Protein AF-A0A7Y4VF85-F1 (afdb_monomer_lite)

Sequence (51 aa):
FNHGFTTKKDGHGFGLHNAANAAREMGGNLNVQSYGPGQGATFTLELPVQP

Secondary structure (DSSP, 8-state):
--TT--SSTT----HHHHHHHHHHHTT-EEEEE--STTS--EEEEE--S--

Structure (mmCIF, N/CA/C/O backbone):
data_AF-A0A7Y4VF85-F1
#
_entry.id   AF-A0A7Y4VF85-F1
#
loop_
_atom_site.group_PDB
_atom_site.id
_atom_site.type_symbol
_atom_site.label_atom_id
_atom_site.label_alt_id
_atom_site.label_comp_id
_atom_site.label_asym_id
_atom_site.label_entity_id
_atom_site.label_seq_id
_atom_site.pdbx_PDB_ins_code
_atom_site.Cartn_x
_atom_site.Cartn_y
_atom_site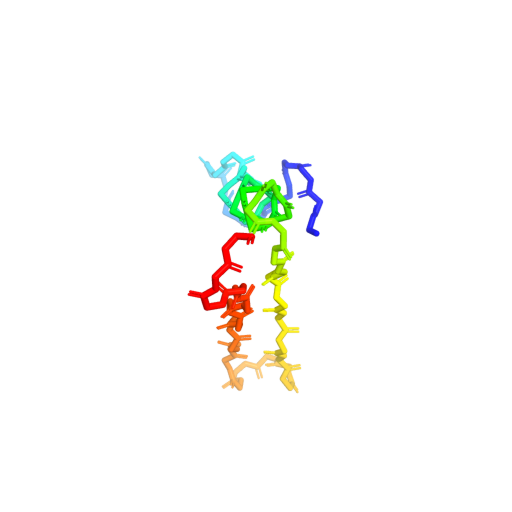.Cartn_z
_atom_site.occupancy
_atom_site.B_iso_or_equiv
_atom_site.auth_seq_id
_atom_site.auth_comp_id
_atom_site.auth_asym_id
_atom_site.auth_atom_id
_atom_site.pdbx_PDB_model_num
ATOM 1 N N . PHE A 1 1 ? 7.401 -1.157 4.275 1.00 89.38 1 PHE A N 1
ATOM 2 C CA . PHE A 1 1 ? 7.758 -0.829 2.877 1.00 89.38 1 PHE A CA 1
ATOM 3 C C . PHE A 1 1 ? 8.983 0.070 2.854 1.00 89.38 1 PHE A C 1
ATOM 5 O O . PHE A 1 1 ? 9.069 0.967 3.690 1.00 89.38 1 PHE A O 1
ATOM 12 N N . ASN A 1 2 ? 9.910 -0.157 1.921 1.00 92.94 2 ASN A N 1
ATOM 13 C CA . ASN A 1 2 ? 11.176 0.579 1.867 1.00 92.94 2 ASN A CA 1
ATOM 14 C C . ASN A 1 2 ? 10.996 1.914 1.137 1.00 92.94 2 ASN A C 1
ATOM 16 O O . ASN A 1 2 ? 10.468 1.946 0.026 1.00 92.94 2 ASN A O 1
ATOM 20 N N . HIS A 1 3 ? 11.437 3.003 1.765 1.00 94.00 3 HIS A N 1
ATOM 21 C CA . HIS A 1 3 ? 11.412 4.336 1.169 1.00 94.00 3 HIS A CA 1
ATOM 22 C C . HIS A 1 3 ? 12.269 4.374 -0.105 1.00 94.00 3 HIS A C 1
ATOM 24 O O . HIS A 1 3 ? 13.415 3.928 -0.095 1.00 94.00 3 HIS A O 1
ATOM 30 N N . GLY A 1 4 ? 11.710 4.893 -1.201 1.00 95.25 4 GLY A N 1
ATOM 31 C CA . GLY A 1 4 ? 12.418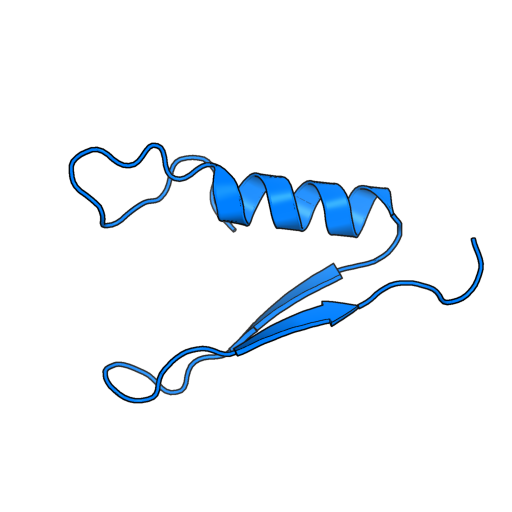 5.056 -2.475 1.00 95.25 4 GLY A CA 1
ATOM 32 C C . GLY A 1 4 ? 12.510 3.797 -3.343 1.00 95.25 4 GLY A C 1
ATOM 33 O O . GLY A 1 4 ? 13.065 3.850 -4.437 1.00 95.25 4 GLY A O 1
ATOM 34 N N . PHE A 1 5 ? 11.965 2.658 -2.904 1.00 96.06 5 PHE A N 1
ATOM 35 C CA . PHE A 1 5 ? 11.981 1.439 -3.711 1.00 96.06 5 PHE A CA 1
ATOM 36 C C . PHE A 1 5 ? 10.925 1.484 -4.824 1.00 96.06 5 PHE A C 1
ATOM 38 O O . PHE A 1 5 ? 9.736 1.696 -4.574 1.00 96.06 5 PHE A O 1
ATOM 45 N N . THR A 1 6 ? 11.346 1.224 -6.062 1.00 95.69 6 THR A N 1
ATOM 46 C CA . THR A 1 6 ? 10.463 1.107 -7.226 1.00 95.69 6 THR A CA 1
ATOM 47 C C . THR A 1 6 ? 11.081 0.198 -8.285 1.00 95.69 6 THR A C 1
ATOM 49 O O . THR A 1 6 ? 12.298 0.131 -8.430 1.00 95.69 6 THR A O 1
ATOM 52 N N . THR A 1 7 ? 10.238 -0.473 -9.0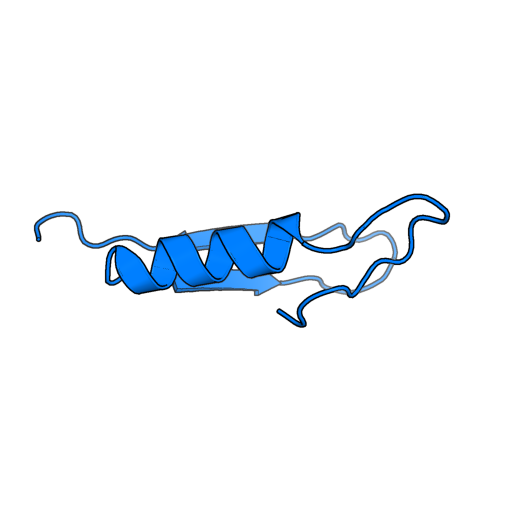66 1.00 94.38 7 THR A N 1
ATOM 53 C CA . THR A 1 7 ? 10.639 -1.136 -10.319 1.00 94.38 7 THR A CA 1
ATOM 54 C C . THR A 1 7 ? 10.336 -0.279 -11.554 1.00 94.38 7 THR A C 1
ATOM 56 O O . THR A 1 7 ? 10.737 -0.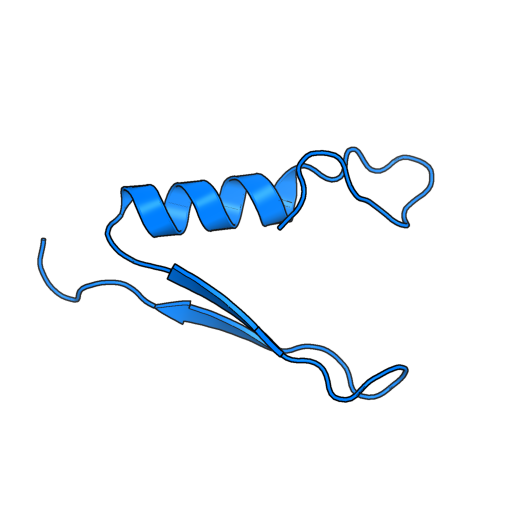623 -12.663 1.00 94.38 7 THR A O 1
ATOM 59 N N . LYS A 1 8 ? 9.624 0.845 -11.388 1.00 95.00 8 LYS A N 1
ATOM 60 C CA . LYS A 1 8 ? 9.326 1.800 -12.465 1.00 95.00 8 LYS A CA 1
ATOM 61 C C . LYS A 1 8 ? 10.529 2.705 -12.711 1.00 95.00 8 LYS A C 1
ATOM 63 O O . LYS A 1 8 ? 10.986 3.348 -11.770 1.00 95.00 8 LYS A O 1
ATOM 68 N N . LYS A 1 9 ? 10.952 2.806 -13.976 1.00 93.62 9 LYS A N 1
ATOM 69 C CA . LYS A 1 9 ? 12.118 3.579 -14.436 1.00 93.62 9 LYS A CA 1
ATOM 70 C C . LYS A 1 9 ? 12.127 5.035 -13.950 1.00 93.62 9 LYS A C 1
ATOM 72 O O . LYS A 1 9 ? 13.136 5.476 -13.424 1.00 93.62 9 LYS A O 1
ATOM 77 N N . ASP A 1 10 ? 10.995 5.725 -14.066 1.00 94.00 10 ASP A N 1
ATOM 78 C CA . ASP A 1 10 ? 10.854 7.140 -13.679 1.00 94.00 10 ASP A CA 1
ATOM 79 C C . ASP A 1 10 ? 10.001 7.311 -12.406 1.00 94.00 10 ASP A C 1
ATOM 81 O O . ASP A 1 10 ? 9.465 8.380 -12.122 1.00 94.00 10 ASP A O 1
ATOM 85 N N . GLY A 1 11 ? 9.808 6.229 -11.644 1.00 91.38 11 GLY A N 1
ATOM 86 C CA . GLY A 1 11 ? 9.072 6.276 -10.385 1.00 91.38 11 GLY A CA 1
ATOM 87 C C . GLY A 1 11 ? 9.962 6.726 -9.230 1.00 91.38 11 GLY A C 1
ATOM 88 O O . GLY A 1 11 ? 11.129 6.367 -9.164 1.00 91.38 11 GLY A O 1
ATOM 89 N N . HIS A 1 12 ? 9.399 7.444 -8.261 1.00 94.44 12 HIS A N 1
ATOM 90 C CA . HIS A 1 12 ? 10.142 7.799 -7.046 1.00 94.44 12 HIS A CA 1
ATOM 91 C C . HIS A 1 12 ? 10.092 6.719 -5.955 1.00 94.44 12 HIS A C 1
ATOM 93 O O . HIS A 1 12 ? 10.949 6.685 -5.086 1.00 94.44 12 HIS A O 1
ATOM 99 N N . GLY A 1 13 ? 9.088 5.834 -5.964 1.00 93.94 13 GLY A N 1
ATOM 100 C CA . GLY A 1 13 ? 8.974 4.772 -4.953 1.00 93.94 13 GLY A CA 1
ATOM 101 C C . GLY A 1 13 ? 8.516 5.240 -3.564 1.00 93.94 13 GLY A C 1
ATOM 102 O O . GLY A 1 13 ? 8.720 4.541 -2.576 1.00 93.94 13 GLY A O 1
ATOM 103 N N . PHE A 1 14 ? 7.893 6.419 -3.459 1.00 95.81 14 PHE A N 1
ATOM 104 C CA . PHE A 1 14 ? 7.470 6.983 -2.167 1.00 95.81 14 PHE A CA 1
ATOM 105 C C . PHE A 1 14 ? 6.055 6.576 -1.744 1.00 95.81 14 PHE A C 1
ATOM 107 O O . PHE A 1 14 ? 5.768 6.508 -0.555 1.00 95.81 14 PHE A O 1
ATOM 114 N N . GLY A 1 15 ? 5.175 6.254 -2.699 1.00 95.88 15 GLY A N 1
ATOM 115 C CA . GLY A 1 15 ? 3.742 6.065 -2.440 1.00 95.88 15 GLY A CA 1
ATOM 116 C C . GLY A 1 15 ? 3.425 5.028 -1.357 1.00 95.88 15 GLY A C 1
ATOM 117 O O . GLY A 1 15 ? 2.768 5.356 -0.375 1.00 95.88 15 GLY A O 1
ATOM 118 N N . LEU A 1 16 ? 3.922 3.792 -1.494 1.00 96.94 16 LEU A N 1
ATOM 119 C CA . LEU A 1 16 ? 3.637 2.718 -0.527 1.00 96.94 16 LEU A CA 1
ATOM 120 C C . LEU A 1 16 ? 4.291 2.947 0.840 1.00 96.94 16 LEU A C 1
ATOM 122 O O . LEU A 1 16 ? 3.731 2.556 1.861 1.00 96.94 16 LEU A O 1
ATOM 126 N N . HIS A 1 17 ? 5.466 3.577 0.872 1.00 96.69 17 HIS A N 1
ATOM 127 C CA . HIS A 1 17 ? 6.110 3.940 2.130 1.00 96.69 17 HIS A CA 1
ATOM 128 C C . HIS A 1 17 ? 5.287 4.998 2.874 1.00 96.69 17 HIS A C 1
ATOM 130 O O . HIS A 1 17 ? 4.928 4.788 4.030 1.00 96.69 17 HIS A O 1
ATOM 136 N N . ASN A 1 18 ? 4.905 6.075 2.181 1.00 97.50 18 ASN A N 1
ATOM 137 C CA . ASN A 1 18 ? 4.095 7.147 2.755 1.00 97.50 18 ASN A CA 1
ATOM 138 C C . ASN A 1 18 ? 2.728 6.633 3.222 1.00 97.50 18 ASN A C 1
ATOM 140 O O . ASN A 1 18 ? 2.295 6.977 4.315 1.00 97.50 18 ASN A O 1
ATOM 144 N N . ALA A 1 19 ? 2.080 5.762 2.443 1.00 97.56 19 ALA A N 1
ATOM 145 C CA . ALA A 1 19 ? 0.797 5.169 2.818 1.00 97.56 19 ALA A CA 1
ATOM 146 C C . ALA A 1 19 ? 0.888 4.336 4.109 1.00 97.56 19 ALA A C 1
ATOM 148 O O . ALA A 1 19 ? -0.003 4.409 4.952 1.00 97.56 19 ALA A O 1
ATOM 149 N N . ALA A 1 20 ? 1.968 3.574 4.299 1.00 97.75 20 ALA A N 1
ATOM 150 C CA . ALA A 1 20 ? 2.150 2.807 5.528 1.00 97.75 20 ALA A CA 1
ATOM 151 C C . ALA A 1 20 ? 2.505 3.674 6.736 1.00 97.75 20 ALA A C 1
ATOM 153 O O . ALA A 1 20 ? 2.064 3.360 7.839 1.00 97.75 20 ALA A O 1
ATOM 154 N N . ASN A 1 21 ? 3.255 4.761 6.543 1.00 98.12 21 ASN A N 1
ATOM 155 C CA . ASN A 1 21 ? 3.486 5.731 7.613 1.00 98.12 21 ASN A CA 1
ATOM 156 C C . ASN A 1 21 ? 2.166 6.385 8.033 1.00 98.12 21 ASN A C 1
ATOM 158 O O . ASN A 1 21 ? 1.842 6.352 9.213 1.00 98.12 21 ASN A O 1
ATOM 162 N N . ALA A 1 22 ? 1.356 6.845 7.073 1.00 97.88 22 ALA A N 1
ATOM 163 C CA . ALA A 1 22 ? 0.043 7.426 7.349 1.00 97.88 22 ALA A CA 1
ATOM 164 C C . ALA A 1 22 ? -0.882 6.444 8.089 1.00 97.88 22 ALA A C 1
ATOM 166 O O . ALA A 1 22 ? -1.526 6.813 9.065 1.00 97.88 22 ALA A O 1
ATOM 167 N N . ALA A 1 23 ? -0.914 5.169 7.679 1.00 97.69 23 ALA A N 1
ATOM 168 C CA . ALA A 1 23 ? -1.672 4.140 8.392 1.00 97.69 23 ALA A CA 1
ATOM 169 C C . ALA A 1 23 ? -1.226 4.005 9.857 1.00 97.69 23 ALA A C 1
ATOM 171 O O . ALA A 1 23 ? -2.072 3.961 10.746 1.00 97.69 23 ALA A O 1
ATOM 172 N N . ARG A 1 24 ? 0.088 3.999 10.117 1.00 97.06 24 ARG A N 1
ATOM 173 C CA . ARG A 1 24 ? 0.646 3.929 11.479 1.00 97.06 24 ARG A CA 1
ATOM 174 C C . ARG A 1 24 ? 0.371 5.189 12.297 1.00 97.06 24 ARG A C 1
ATOM 176 O O . ARG A 1 24 ? 0.092 5.076 13.485 1.00 97.06 24 ARG A O 1
ATOM 183 N N . GLU A 1 25 ? 0.432 6.367 11.683 1.00 97.50 25 GLU A N 1
ATOM 184 C CA . GLU A 1 25 ? 0.089 7.648 12.321 1.00 97.50 25 GLU A CA 1
ATOM 185 C C . GLU A 1 25 ? -1.382 7.691 12.756 1.00 97.50 25 GLU A C 1
ATOM 187 O O . GLU A 1 25 ? -1.697 8.255 13.798 1.00 97.50 25 GLU A O 1
ATOM 192 N N . MET A 1 26 ? -2.267 7.023 12.010 1.00 96.69 26 MET A N 1
ATOM 193 C CA . MET A 1 26 ? -3.677 6.823 12.371 1.00 96.69 26 MET A CA 1
ATOM 194 C C . MET A 1 26 ? -3.901 5.681 13.385 1.00 96.69 26 MET A C 1
ATOM 196 O O . MET A 1 26 ? -5.036 5.262 13.594 1.00 96.69 26 MET A O 1
ATOM 200 N N . GLY A 1 27 ? -2.841 5.129 13.987 1.00 97.12 27 GLY A N 1
ATOM 201 C CA . GLY A 1 27 ? -2.930 3.999 14.923 1.00 97.12 27 GLY A CA 1
ATOM 202 C C . GLY A 1 27 ? -3.262 2.654 14.263 1.00 97.12 27 GLY A C 1
ATOM 203 O O . GLY A 1 27 ? -3.558 1.680 14.951 1.00 97.12 27 GLY A O 1
ATOM 204 N N . GLY A 1 28 ? -3.226 2.595 12.935 1.00 96.94 28 GLY A N 1
ATOM 205 C CA . GLY A 1 28 ? -3.516 1.415 12.137 1.00 96.94 28 GLY A CA 1
ATOM 206 C C . GLY A 1 28 ? -2.279 0.781 11.507 1.00 96.94 28 GLY A C 1
ATOM 207 O O . GLY A 1 28 ? -1.137 0.986 11.931 1.00 96.94 28 GLY A O 1
ATOM 208 N N . ASN A 1 29 ? -2.507 -0.012 10.461 1.00 97.69 29 ASN A N 1
ATOM 209 C CA . ASN A 1 29 ? -1.449 -0.692 9.723 1.00 97.69 29 ASN A CA 1
ATOM 210 C C . ASN A 1 29 ? -1.821 -0.905 8.247 1.00 97.69 29 ASN A C 1
ATOM 212 O O . ASN A 1 29 ? -2.993 -1.015 7.894 1.00 97.69 29 ASN A O 1
ATOM 216 N N . LEU A 1 30 ? -0.806 -0.989 7.383 1.00 98.25 30 LEU A N 1
ATOM 217 C CA . LEU A 1 30 ? -0.953 -1.328 5.968 1.00 98.25 30 LEU A CA 1
ATOM 218 C C . LEU A 1 30 ? -0.120 -2.572 5.660 1.00 98.25 30 LEU A C 1
ATOM 220 O O . LEU A 1 30 ? 1.113 -2.525 5.672 1.00 98.25 30 LEU A O 1
ATOM 224 N N . ASN A 1 31 ? -0.800 -3.667 5.341 1.00 97.56 31 ASN A N 1
ATOM 225 C CA . ASN A 1 31 ? -0.196 -4.957 5.031 1.00 97.56 31 ASN A CA 1
ATOM 226 C C . ASN A 1 31 ? -0.318 -5.287 3.539 1.00 97.56 31 ASN A C 1
ATOM 228 O O . ASN A 1 31 ? -1.195 -4.775 2.843 1.00 97.56 31 ASN A O 1
ATOM 232 N N . VAL A 1 32 ? 0.563 -6.160 3.045 1.00 97.25 32 VAL A N 1
ATOM 233 C CA . VAL A 1 32 ? 0.517 -6.672 1.670 1.00 97.25 32 VAL A CA 1
ATOM 234 C C . VAL A 1 32 ? 0.714 -8.180 1.653 1.00 97.25 32 VAL A C 1
ATOM 236 O O . VAL A 1 32 ? 1.546 -8.716 2.385 1.00 97.25 32 VAL A O 1
ATOM 239 N N . GLN A 1 33 ? -0.029 -8.857 0.785 1.00 98.12 33 GLN A N 1
ATOM 240 C CA . GLN A 1 33 ? 0.127 -10.279 0.505 1.00 98.12 33 GLN A CA 1
ATOM 241 C C . GLN A 1 33 ? 0.142 -10.512 -1.007 1.00 98.12 33 GLN A C 1
ATOM 243 O O . GLN A 1 33 ? -0.629 -9.909 -1.753 1.00 98.12 33 GLN A O 1
ATOM 248 N N . SER A 1 34 ? 1.030 -11.390 -1.466 1.00 97.06 34 SER A N 1
ATOM 249 C CA . SER A 1 34 ? 1.089 -11.854 -2.853 1.00 97.06 34 SER A CA 1
ATOM 250 C C . SER A 1 34 ? 1.568 -13.299 -2.871 1.00 97.06 34 SER A C 1
ATOM 252 O O . SER A 1 34 ? 2.511 -13.645 -2.160 1.00 97.06 34 SER A O 1
ATOM 254 N N . TYR A 1 35 ? 0.934 -14.131 -3.697 1.00 97.31 35 TYR A N 1
ATOM 255 C CA . TYR A 1 35 ? 1.323 -15.533 -3.892 1.00 97.31 35 TYR A CA 1
ATOM 256 C C . TYR A 1 35 ? 2.416 -15.714 -4.958 1.00 97.31 35 TYR A C 1
ATOM 258 O O . TYR A 1 35 ? 2.768 -16.841 -5.296 1.00 97.31 35 TYR A O 1
ATOM 266 N N . GLY A 1 36 ? 2.957 -14.615 -5.491 1.00 96.69 36 GLY A N 1
ATOM 267 C CA . GLY A 1 36 ? 4.017 -14.617 -6.494 1.00 96.69 36 GLY A CA 1
ATOM 268 C C . GLY A 1 36 ? 3.596 -14.019 -7.843 1.00 96.69 36 GLY A C 1
ATOM 269 O O . GLY A 1 36 ? 2.492 -13.482 -7.987 1.00 96.69 36 GLY A O 1
ATOM 270 N N . PRO A 1 37 ? 4.491 -14.069 -8.848 1.00 97.12 37 PRO A N 1
ATOM 271 C CA . PRO A 1 37 ? 4.251 -13.488 -10.167 1.00 97.12 37 PRO A CA 1
ATOM 272 C C . PRO A 1 37 ? 2.962 -14.002 -10.820 1.00 97.12 37 PRO A C 1
ATOM 274 O O . PRO A 1 37 ? 2.668 -15.193 -10.789 1.00 97.12 37 PRO A O 1
ATOM 277 N N . GLY A 1 38 ? 2.190 -13.094 -11.421 1.00 97.44 38 GLY A N 1
ATOM 278 C CA . GLY A 1 38 ? 0.935 -13.424 -12.108 1.00 97.44 38 GLY A CA 1
ATOM 279 C C . GLY A 1 38 ? -0.273 -13.682 -11.197 1.00 97.44 38 GLY A C 1
ATOM 280 O O . GLY A 1 38 ? -1.378 -13.794 -11.710 1.00 97.44 38 GLY A O 1
ATOM 281 N N . GLN A 1 39 ? -0.099 -13.719 -9.870 1.00 98.00 39 GLN A N 1
ATOM 282 C CA . GLN A 1 39 ? -1.186 -13.967 -8.903 1.00 98.00 39 GLN A CA 1
ATOM 283 C C . GLN A 1 39 ? -1.791 -12.679 -8.318 1.00 98.00 39 GLN A C 1
ATOM 285 O O . GLN A 1 39 ? -2.693 -12.723 -7.485 1.00 98.00 39 GLN A O 1
ATOM 290 N N . GLY A 1 40 ? -1.277 -11.517 -8.729 1.00 97.50 40 GLY A N 1
ATOM 291 C CA . GLY A 1 40 ? -1.649 -10.226 -8.159 1.00 97.50 40 GLY A CA 1
ATOM 292 C C . GLY A 1 40 ? -1.089 -10.001 -6.750 1.00 97.50 40 GLY A C 1
ATOM 293 O O . GLY A 1 40 ? -0.222 -10.730 -6.256 1.00 97.50 40 GLY A O 1
ATOM 294 N N . ALA A 1 41 ? -1.565 -8.935 -6.116 1.00 97.62 41 ALA A N 1
ATOM 295 C CA . ALA A 1 41 ? -1.236 -8.577 -4.744 1.00 97.62 41 ALA A CA 1
ATOM 296 C C . ALA A 1 41 ? -2.453 -7.916 -4.091 1.00 97.62 41 ALA A C 1
ATOM 298 O O . ALA A 1 41 ? -3.133 -7.112 -4.730 1.00 97.62 41 ALA A O 1
ATOM 299 N N . THR A 1 42 ? -2.695 -8.234 -2.824 1.00 98.31 42 THR A N 1
ATOM 300 C CA . THR A 1 42 ? -3.745 -7.609 -2.015 1.00 98.31 42 THR A CA 1
ATOM 301 C C . THR A 1 42 ? -3.096 -6.741 -0.954 1.00 98.31 42 THR A C 1
ATOM 303 O O . THR A 1 42 ? -2.199 -7.194 -0.242 1.00 98.31 42 THR A O 1
ATOM 306 N N . PHE A 1 43 ? -3.551 -5.494 -0.863 1.00 97.94 43 PHE A N 1
ATOM 307 C 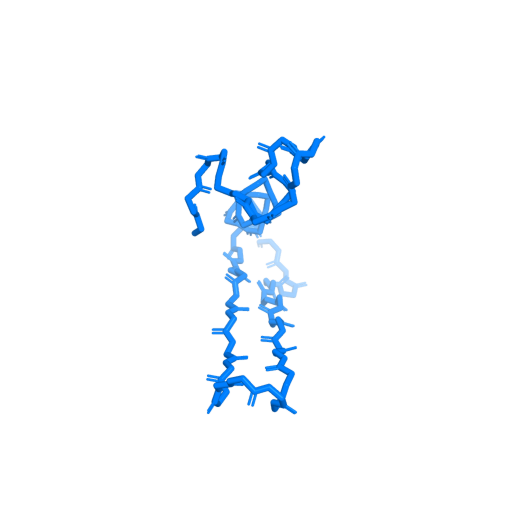CA . PHE A 1 43 ? -3.168 -4.563 0.189 1.00 97.94 43 PHE A CA 1
ATOM 308 C C . PHE A 1 43 ? -4.339 -4.409 1.154 1.00 97.94 43 PHE A C 1
ATOM 310 O O . PHE A 1 43 ? -5.455 -4.126 0.720 1.00 97.94 43 PHE A O 1
ATOM 317 N N . THR A 1 44 ? -4.073 -4.570 2.446 1.00 98.25 44 THR A N 1
ATOM 318 C CA . THR A 1 44 ? -5.085 -4.480 3.503 1.00 98.25 44 THR A CA 1
ATOM 319 C C . THR A 1 44 ? -4.741 -3.318 4.419 1.00 98.25 44 THR A C 1
ATOM 321 O O . THR A 1 44 ? -3.666 -3.304 5.019 1.00 98.25 44 THR A O 1
ATOM 324 N N . LEU A 1 45 ? -5.648 -2.343 4.500 1.00 97.94 45 LEU A N 1
ATOM 325 C CA . LEU A 1 45 ? -5.570 -1.214 5.421 1.00 97.94 45 LEU A CA 1
ATOM 326 C C . LEU A 1 45 ? -6.454 -1.506 6.634 1.00 97.94 45 LEU A C 1
ATOM 328 O O . LEU A 1 45 ? -7.663 -1.677 6.495 1.00 97.94 45 LEU A O 1
ATOM 332 N N . GLU A 1 46 ? -5.842 -1.547 7.807 1.00 97.81 46 GLU A N 1
ATOM 333 C CA . GLU A 1 46 ? -6.513 -1.762 9.085 1.00 97.81 46 GLU A CA 1
ATOM 334 C C . GLU A 1 46 ? -6.456 -0.459 9.877 1.00 97.81 46 GLU A C 1
ATOM 336 O O . GLU A 1 46 ? -5.374 0.096 10.062 1.00 97.81 46 GLU A O 1
ATOM 341 N N . LEU A 1 47 ? -7.610 0.035 10.327 1.00 97.38 47 LEU A N 1
ATOM 342 C CA . LEU A 1 47 ? -7.730 1.264 11.110 1.00 97.38 47 LEU A CA 1
ATOM 343 C C . LEU A 1 47 ? -8.615 1.018 12.339 1.00 97.38 47 LEU A C 1
ATOM 345 O O . LEU A 1 47 ? -9.596 0.274 12.235 1.00 97.38 47 LEU A O 1
ATOM 349 N N . PRO A 1 48 ? -8.320 1.655 13.484 1.00 96.62 48 PRO A N 1
ATOM 350 C CA . PRO A 1 48 ? -9.242 1.702 14.611 1.00 96.62 48 PRO A CA 1
ATOM 351 C C . PRO A 1 48 ? -10.573 2.354 14.209 1.00 96.62 48 PRO A C 1
ATOM 353 O O . PRO A 1 48 ? -10.602 3.358 13.501 1.00 96.62 48 PRO A O 1
ATOM 356 N N . VAL A 1 49 ? -11.691 1.797 14.681 1.00 93.44 49 VAL A N 1
ATOM 357 C CA . VAL A 1 49 ? -13.038 2.354 14.424 1.00 93.44 49 VAL A CA 1
ATOM 358 C C . VAL A 1 49 ? -13.300 3.604 15.278 1.00 93.44 49 VAL A C 1
ATOM 360 O O . VAL A 1 49 ? -14.168 4.412 14.956 1.00 93.44 49 VAL A O 1
ATOM 363 N N . GLN A 1 50 ? -12.544 3.771 16.364 1.00 81.44 50 GLN A N 1
ATOM 364 C CA . GLN A 1 50 ? -12.569 4.919 17.268 1.00 81.44 50 GLN A CA 1
ATOM 365 C C . GLN A 1 50 ? -11.118 5.265 17.656 1.00 81.44 50 GLN A C 1
ATOM 367 O O . GLN A 1 50 ? -10.320 4.329 17.772 1.00 81.44 50 GLN A O 1
ATOM 372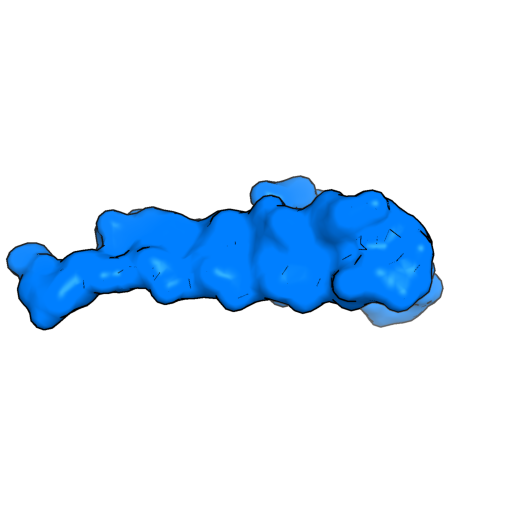 N N . PRO A 1 51 ? -10.774 6.560 17.801 1.00 61.81 51 PRO A N 1
ATOM 373 C CA . PRO A 1 51 ? -9.437 6.999 18.205 1.00 61.81 51 PRO A CA 1
ATOM 374 C C . PRO A 1 51 ? -9.073 6.595 19.638 1.00 61.81 51 PRO A C 1
ATOM 376 O O . PRO A 1 51 ? -9.994 6.467 20.478 1.00 61.81 51 PRO A O 1
#

Radius of gyration: 12.85 Å; chains: 1; bounding box: 26×23×33 Å

Foldseek 3Di:
DDQQDDPDPPDRRHVVVVVQVVLVVQVWGWDKDDPDPPRDMDIDRGHDPPD

pLDDT: mean 95.41, std 5.51, range [61.81, 98.31]